Protein AF-A0A957GDE1-F1 (afdb_monomer_lite)

Secondary structure (DSSP, 8-state):
----SSSS-TTEEEEETTEEEESSHHHHHHHHHHHHHHTTTT-SHHHHHHHHTTTT-GGGHHHHHHHHHIIIIIS--HHHHHHHHHHHHHH--SSTTHHHHHHHHHHHHS-SSSS-HHHHHHHHHHHHHHHH-TTTS-HHHHHHHHHHHHHH---SPP-

Radius of gyration: 18.06 Å; chains: 1; bounding box: 42×37×69 Å

pLDDT: mean 90.72, std 13.64, range [38.25, 98.69]

Sequence (159 aa):
MLTDTRRETAMLVERGSGQYGFIHLTFQEYLAAIGIVQKGQLGIGPVVTALAARIDDPDWHEVIQLAIGYLGIVQGYEDAASQVVQQLLKQKPGTAGQVEILMGMSANDVGEHGLTHACREAITQAVLTALRDDGRVAPRQRALAGQTLARLGDPRPEV

Structure (mmCIF, N/CA/C/O backbone):
data_AF-A0A957GDE1-F1
#
_entry.id   AF-A0A957GDE1-F1
#
loop_
_atom_site.group_PDB
_atom_site.id
_atom_site.type_symbol
_atom_site.label_atom_id
_atom_site.label_alt_id
_atom_site.label_comp_id
_atom_site.label_asym_id
_atom_site.label_entity_id
_atom_site.label_seq_id
_atom_site.pdbx_PDB_ins_code
_atom_site.Cartn_x
_atom_site.Cartn_y
_atom_site.Cartn_z
_atom_site.occupancy
_atom_site.B_iso_or_equiv
_atom_site.auth_seq_id
_atom_site.auth_comp_id
_atom_site.auth_asym_id
_atom_site.auth_atom_id
_atom_site.pdbx_PDB_model_num
ATOM 1 N N . MET A 1 1 ? 19.967 -14.727 -41.058 1.00 38.25 1 MET A N 1
ATOM 2 C CA . MET A 1 1 ? 20.230 -13.642 -40.087 1.00 38.25 1 MET A CA 1
ATOM 3 C C . MET A 1 1 ? 19.070 -13.553 -39.093 1.00 38.25 1 MET A C 1
ATOM 5 O O . MET A 1 1 ? 18.303 -12.610 -39.148 1.00 38.25 1 MET A O 1
ATOM 9 N N . LEU A 1 2 ? 18.896 -14.560 -38.231 1.00 44.16 2 LEU A N 1
ATOM 10 C CA . LEU A 1 2 ? 17.869 -14.585 -37.167 1.00 44.16 2 LEU A CA 1
ATOM 11 C C . LEU A 1 2 ? 18.338 -15.501 -36.013 1.00 44.16 2 LEU A C 1
ATOM 13 O O . LEU A 1 2 ? 17.575 -16.292 -35.472 1.00 44.16 2 LEU A O 1
ATOM 17 N N . THR A 1 3 ? 19.631 -15.465 -35.686 1.00 38.75 3 THR A N 1
ATOM 18 C CA . THR A 1 3 ? 20.237 -16.391 -34.708 1.00 38.75 3 THR A CA 1
ATOM 19 C C . THR A 1 3 ? 20.781 -15.707 -33.456 1.00 38.75 3 THR A C 1
ATOM 21 O O . THR A 1 3 ? 21.378 -16.383 -32.628 1.00 38.75 3 THR A O 1
ATOM 24 N N . ASP A 1 4 ? 20.528 -14.409 -33.273 1.00 48.53 4 ASP A N 1
ATOM 25 C CA . ASP A 1 4 ? 21.139 -13.621 -32.195 1.00 48.53 4 ASP A CA 1
ATOM 26 C C . ASP A 1 4 ? 20.107 -12.825 -31.391 1.00 48.53 4 ASP A C 1
ATOM 28 O O . ASP A 1 4 ? 20.079 -11.602 -31.359 1.00 48.53 4 ASP A O 1
ATOM 32 N N . THR A 1 5 ? 19.183 -13.528 -30.740 1.00 45.53 5 THR A N 1
ATOM 33 C CA . THR A 1 5 ? 18.348 -12.892 -29.697 1.00 45.53 5 THR A CA 1
ATOM 34 C C . THR A 1 5 ? 18.109 -13.799 -28.494 1.00 45.53 5 THR A C 1
ATOM 36 O O . THR A 1 5 ? 17.431 -13.424 -27.547 1.00 45.53 5 THR A O 1
ATOM 39 N N . ARG A 1 6 ? 18.737 -14.983 -28.461 1.00 44.69 6 ARG A N 1
ATOM 40 C CA . ARG A 1 6 ? 18.679 -15.887 -27.302 1.00 44.69 6 ARG A CA 1
ATOM 41 C C . ARG A 1 6 ? 19.679 -15.517 -26.195 1.00 44.69 6 ARG A C 1
ATOM 43 O O . ARG A 1 6 ? 19.794 -16.267 -25.232 1.00 44.69 6 ARG A O 1
ATOM 50 N N . ARG A 1 7 ? 20.443 -14.424 -26.346 1.00 43.50 7 ARG A N 1
ATOM 51 C CA . ARG A 1 7 ? 21.649 -14.158 -25.541 1.00 43.50 7 ARG A CA 1
ATOM 52 C C . ARG A 1 7 ? 21.718 -12.842 -24.772 1.00 43.50 7 ARG A C 1
ATOM 54 O O . ARG A 1 7 ? 22.610 -12.739 -23.941 1.00 43.50 7 ARG A O 1
ATOM 61 N N . GLU A 1 8 ? 20.828 -11.875 -24.973 1.00 51.12 8 GLU A N 1
ATOM 62 C CA . GLU A 1 8 ? 21.104 -10.534 -24.421 1.00 51.12 8 GLU A CA 1
ATOM 63 C C . GLU A 1 8 ? 20.438 -10.224 -23.080 1.00 51.12 8 GLU A C 1
ATOM 65 O O . GLU A 1 8 ? 20.963 -9.417 -22.320 1.00 51.12 8 GLU A O 1
ATOM 70 N N . THR A 1 9 ? 19.384 -10.935 -22.684 1.00 53.94 9 THR A N 1
ATOM 71 C CA . THR A 1 9 ? 18.918 -10.910 -21.294 1.00 53.94 9 THR A CA 1
ATOM 72 C C . THR A 1 9 ? 18.475 -12.319 -20.924 1.00 53.94 9 THR A C 1
ATOM 74 O O . THR A 1 9 ? 17.509 -12.843 -21.469 1.00 53.94 9 THR A O 1
ATOM 77 N N . ALA A 1 10 ? 19.162 -12.988 -19.999 1.00 60.78 10 ALA A N 1
ATOM 78 C CA . ALA A 1 10 ? 18.742 -14.293 -19.471 1.00 60.78 10 ALA A CA 1
ATOM 79 C C . ALA A 1 10 ? 17.448 -14.192 -18.625 1.00 60.78 10 ALA A C 1
ATOM 81 O O . ALA A 1 10 ? 17.298 -14.883 -17.629 1.00 60.78 10 ALA A O 1
ATOM 82 N N . MET A 1 11 ? 16.539 -13.277 -18.970 1.00 62.41 11 MET A N 1
ATOM 83 C CA . MET A 1 11 ? 15.389 -12.879 -18.170 1.00 62.41 11 MET A CA 1
ATOM 84 C C . MET A 1 11 ? 14.135 -13.669 -18.524 1.00 62.41 11 MET A C 1
ATOM 86 O O . MET A 1 11 ? 13.341 -13.915 -17.623 1.00 62.41 11 MET A O 1
ATOM 90 N N . LEU A 1 12 ? 13.967 -14.093 -1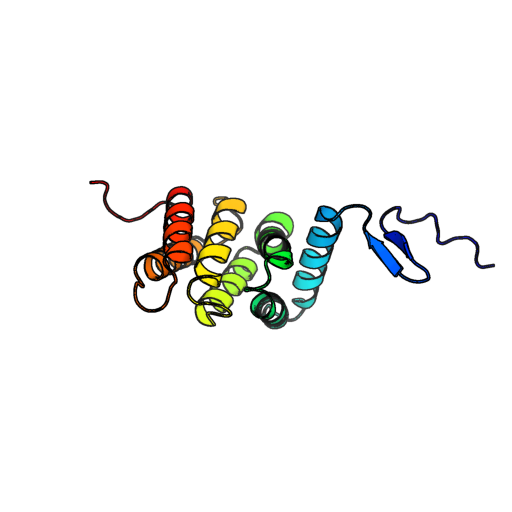9.783 1.00 67.12 12 LEU A N 1
ATOM 91 C CA . LEU A 1 12 ? 12.784 -14.813 -20.262 1.00 67.12 12 LEU A CA 1
ATOM 92 C C . LEU A 1 12 ? 13.132 -16.248 -20.684 1.00 67.12 12 LEU A C 1
ATOM 94 O O . LEU A 1 12 ? 14.070 -16.478 -21.445 1.00 67.12 12 LEU A O 1
ATOM 98 N N . VAL A 1 13 ? 12.345 -17.210 -20.207 1.00 72.56 13 VAL A N 1
ATOM 99 C CA . VAL A 1 13 ? 12.453 -18.642 -20.509 1.00 72.56 13 VAL A CA 1
ATOM 100 C C . VAL A 1 13 ? 11.177 -19.117 -21.186 1.00 72.56 13 VAL A C 1
ATOM 102 O O . VAL A 1 13 ? 10.069 -18.806 -20.751 1.00 72.56 13 VAL A O 1
ATOM 105 N N . GLU A 1 14 ? 11.345 -19.894 -22.251 1.00 79.00 14 GLU A N 1
ATOM 106 C CA . GLU A 1 14 ? 10.246 -20.543 -22.961 1.00 79.00 14 GLU A CA 1
ATOM 107 C C . GLU A 1 14 ? 9.615 -21.638 -22.080 1.00 79.00 14 GLU A C 1
ATOM 109 O O . GLU A 1 14 ? 10.304 -22.530 -21.586 1.00 79.00 14 GLU A O 1
ATOM 114 N N . ARG A 1 15 ? 8.301 -21.552 -21.853 1.00 73.88 15 ARG A N 1
ATOM 115 C CA . ARG A 1 15 ? 7.499 -22.455 -20.997 1.00 73.88 15 ARG A CA 1
ATOM 116 C C . ARG A 1 15 ? 6.498 -23.301 -21.801 1.00 73.88 15 ARG A C 1
ATOM 118 O O . ARG A 1 15 ? 5.749 -24.084 -21.229 1.00 73.88 15 ARG A O 1
ATOM 125 N N . GLY A 1 16 ? 6.498 -23.143 -23.120 1.00 74.19 16 GLY A N 1
ATOM 126 C CA . GLY A 1 16 ? 5.610 -23.779 -24.090 1.00 74.19 16 GLY A CA 1
ATOM 127 C C . GLY A 1 16 ? 5.765 -23.079 -25.439 1.00 74.19 16 GLY A C 1
ATOM 128 O O . GLY A 1 16 ?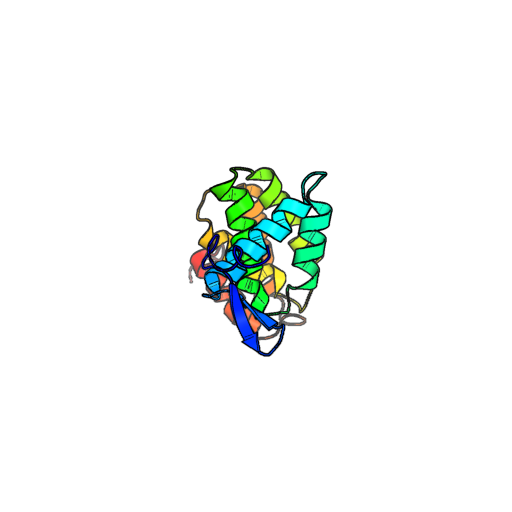 6.369 -22.010 -25.497 1.00 74.19 16 GLY A O 1
ATOM 129 N N . SER A 1 17 ? 5.235 -23.655 -26.521 1.00 77.31 17 SER A N 1
ATOM 130 C CA . SER A 1 17 ? 5.390 -23.064 -27.859 1.00 77.31 17 SER A CA 1
ATOM 131 C C . SER A 1 17 ? 4.833 -21.633 -27.889 1.00 77.31 17 SER A C 1
ATOM 133 O O . SER A 1 17 ? 3.629 -21.425 -27.747 1.00 77.31 17 SER A O 1
ATOM 135 N N . GLY A 1 18 ? 5.728 -20.646 -28.004 1.00 74.44 18 GLY A N 1
ATOM 136 C CA . GLY A 1 18 ? 5.393 -19.217 -28.013 1.00 74.44 18 GLY A CA 1
ATOM 137 C C . GLY A 1 18 ? 5.053 -18.596 -26.650 1.00 74.44 18 GLY A C 1
ATOM 138 O O . GLY A 1 18 ? 4.656 -17.433 -26.608 1.00 74.44 18 GLY A O 1
ATOM 139 N N . GLN A 1 19 ? 5.206 -19.326 -25.541 1.00 72.94 19 GLN A N 1
ATOM 140 C CA . GLN A 1 19 ? 4.974 -18.811 -24.189 1.00 72.94 19 GLN A CA 1
ATOM 141 C C . GLN A 1 19 ? 6.302 -18.549 -23.489 1.00 72.94 19 GLN A C 1
ATOM 143 O O . GLN A 1 19 ? 7.104 -19.465 -23.309 1.00 72.94 19 GLN A O 1
ATOM 148 N N . TYR A 1 20 ? 6.509 -17.312 -23.046 1.00 76.38 20 TYR A N 1
ATOM 149 C CA . TYR A 1 20 ? 7.713 -16.891 -22.337 1.00 76.38 20 TYR A CA 1
ATOM 150 C C . TYR A 1 20 ? 7.338 -16.387 -20.947 1.00 76.38 20 TYR A C 1
ATOM 152 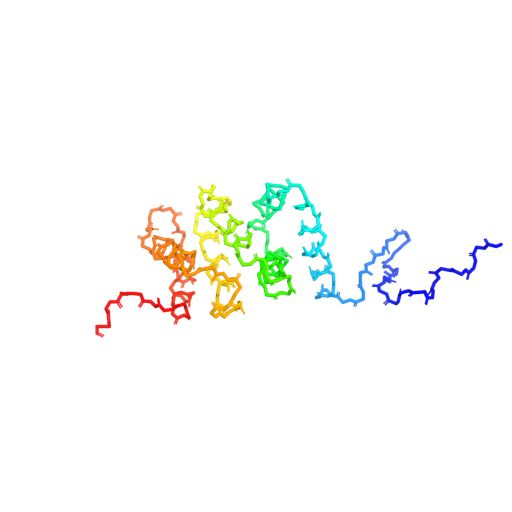O O . TYR A 1 20 ? 6.394 -15.615 -20.799 1.00 76.38 20 TYR A O 1
ATOM 160 N N . GLY A 1 21 ? 8.075 -16.825 -19.933 1.00 76.44 21 GLY A N 1
ATOM 161 C CA . GLY A 1 21 ? 7.937 -16.349 -18.558 1.00 76.44 21 GLY A CA 1
ATOM 162 C C . GLY A 1 21 ? 9.280 -15.901 -18.009 1.00 76.44 21 GLY A C 1
ATOM 163 O O . GLY A 1 21 ? 10.324 -16.308 -18.519 1.00 76.44 21 GLY A O 1
ATOM 164 N N . PHE A 1 22 ? 9.275 -15.078 -16.964 1.00 82.00 22 PHE A N 1
ATOM 165 C CA . PHE A 1 22 ? 10.526 -14.691 -16.326 1.00 82.00 22 PHE A CA 1
ATOM 166 C C . PHE A 1 22 ? 11.192 -15.874 -15.613 1.00 82.00 22 PHE A C 1
ATOM 168 O O . PHE A 1 22 ? 10.530 -16.819 -15.172 1.00 82.00 22 PHE A O 1
ATOM 175 N N . ILE A 1 23 ? 12.520 -15.818 -15.483 1.00 82.12 23 ILE A N 1
ATOM 176 C CA . ILE A 1 23 ? 13.295 -16.834 -14.752 1.00 82.12 23 ILE A CA 1
ATOM 177 C C . ILE A 1 23 ? 12.923 -16.920 -13.267 1.00 82.12 23 ILE A C 1
ATOM 179 O O . ILE A 1 23 ? 13.054 -17.988 -12.674 1.00 82.12 23 ILE A O 1
ATOM 183 N N . HIS A 1 24 ? 12.458 -15.816 -12.677 1.00 84.69 24 HIS A N 1
ATOM 184 C CA . HIS A 1 24 ? 12.091 -15.725 -11.269 1.00 84.69 24 HIS A CA 1
ATOM 185 C C . HIS A 1 24 ? 10.903 -14.776 -11.075 1.00 84.69 24 HIS A C 1
ATOM 187 O O . HIS A 1 24 ? 10.864 -13.707 -11.690 1.00 84.69 24 HIS A O 1
ATOM 193 N N . LEU A 1 25 ? 9.962 -15.152 -10.201 1.00 87.00 25 LEU A N 1
ATOM 194 C CA . LEU A 1 25 ? 8.733 -14.391 -9.950 1.00 87.00 25 LEU A CA 1
ATOM 195 C C . LEU A 1 25 ? 9.027 -12.993 -9.393 1.00 87.00 25 LEU A C 1
ATOM 197 O O . LEU A 1 25 ? 8.548 -12.015 -9.948 1.00 87.00 25 LEU A O 1
ATOM 201 N N . THR A 1 26 ? 9.915 -12.876 -8.403 1.00 88.50 26 THR A N 1
ATOM 202 C CA . THR A 1 26 ? 10.251 -11.564 -7.811 1.00 88.50 26 THR A CA 1
ATOM 203 C C . THR A 1 26 ? 10.830 -10.576 -8.818 1.00 88.50 26 THR A C 1
ATOM 205 O O . THR A 1 26 ? 10.620 -9.370 -8.720 1.00 88.50 26 THR A O 1
ATOM 208 N N . PHE A 1 27 ? 11.530 -11.077 -9.838 1.00 88.94 27 PHE A N 1
ATOM 209 C CA . PHE A 1 27 ? 12.050 -10.228 -10.899 1.00 88.94 27 PHE A CA 1
ATOM 210 C C . PHE A 1 27 ? 10.931 -9.740 -11.829 1.00 88.94 27 PHE A C 1
ATOM 212 O O . PHE A 1 27 ? 10.918 -8.575 -12.226 1.00 88.94 27 PHE A O 1
ATOM 219 N N . GLN A 1 28 ? 9.959 -10.606 -12.125 1.00 92.12 28 GLN A N 1
ATOM 220 C CA . GLN A 1 28 ? 8.740 -10.222 -12.835 1.00 92.12 28 GLN A CA 1
ATOM 221 C C . GLN A 1 28 ? 7.939 -9.178 -12.053 1.00 92.12 28 GLN A C 1
ATOM 223 O O . GLN A 1 28 ? 7.515 -8.190 -12.643 1.00 92.12 28 GLN A O 1
ATOM 228 N N . GLU A 1 29 ? 7.746 -9.376 -10.748 1.00 94.94 29 GLU A N 1
ATOM 229 C CA . GLU A 1 29 ? 6.986 -8.466 -9.884 1.00 94.94 29 GLU A CA 1
ATOM 230 C C . GLU A 1 29 ? 7.636 -7.083 -9.825 1.00 94.94 29 GLU A C 1
ATOM 232 O O . GLU A 1 29 ? 6.968 -6.067 -10.025 1.00 94.94 29 GLU A O 1
ATOM 237 N N . TYR A 1 30 ? 8.959 -7.041 -9.660 1.00 94.50 30 TYR A N 1
ATOM 238 C CA . TYR A 1 30 ? 9.716 -5.795 -9.664 1.00 94.50 30 TYR A CA 1
ATOM 239 C C . TYR A 1 30 ? 9.631 -5.056 -11.006 1.00 94.50 30 TYR A C 1
ATOM 241 O O . TYR A 1 30 ? 9.368 -3.853 -11.043 1.00 94.50 30 TYR A O 1
ATOM 249 N N . LEU A 1 31 ? 9.785 -5.760 -12.133 1.00 94.19 31 LEU A N 1
ATOM 250 C CA . LEU A 1 31 ? 9.634 -5.140 -13.454 1.00 94.19 31 LEU A CA 1
ATOM 251 C C . LEU A 1 31 ? 8.192 -4.704 -13.738 1.00 94.19 31 LEU A C 1
ATOM 253 O O . LEU A 1 31 ? 7.985 -3.668 -14.370 1.00 94.19 31 LEU A O 1
ATOM 257 N N . ALA A 1 32 ? 7.196 -5.451 -13.258 1.00 96.19 32 ALA A N 1
ATOM 258 C CA . ALA A 1 32 ? 5.795 -5.059 -13.354 1.00 96.19 32 ALA A CA 1
ATOM 259 C C . ALA A 1 32 ? 5.527 -3.772 -12.558 1.00 96.19 32 ALA A C 1
ATOM 261 O O . ALA A 1 32 ? 4.859 -2.872 -13.070 1.00 96.19 32 ALA A O 1
ATOM 262 N N . ALA A 1 33 ? 6.103 -3.644 -11.360 1.00 97.50 33 ALA A N 1
ATOM 263 C CA . ALA A 1 33 ? 6.015 -2.442 -10.538 1.00 97.50 33 ALA A CA 1
ATOM 264 C C . ALA A 1 33 ? 6.630 -1.229 -11.252 1.00 97.50 33 ALA A C 1
ATOM 266 O O . ALA A 1 33 ? 5.975 -0.192 -11.384 1.00 97.50 33 ALA A O 1
ATOM 267 N N . ILE A 1 34 ? 7.837 -1.380 -11.811 1.00 96.56 34 ILE A N 1
ATOM 268 C CA . ILE A 1 34 ? 8.479 -0.341 -12.632 1.00 96.56 34 ILE A CA 1
ATOM 269 C C . ILE A 1 34 ? 7.597 0.023 -13.829 1.00 96.56 34 ILE A C 1
ATOM 271 O O . ILE A 1 34 ? 7.371 1.204 -14.091 1.00 96.56 34 ILE A O 1
ATOM 275 N N . GLY A 1 35 ? 7.064 -0.970 -14.543 1.00 96.19 35 GLY A N 1
ATOM 276 C CA . GLY A 1 35 ? 6.189 -0.754 -15.693 1.00 96.19 35 GLY A CA 1
ATOM 277 C C . GLY A 1 35 ? 4.904 -0.003 -15.335 1.00 96.19 35 GLY A C 1
ATOM 278 O O . GLY A 1 35 ? 4.426 0.811 -16.127 1.00 96.19 35 GLY A O 1
ATOM 279 N N . ILE A 1 36 ? 4.355 -0.223 -14.136 1.00 97.00 36 ILE A N 1
ATOM 280 C CA . ILE A 1 36 ? 3.234 0.564 -13.615 1.00 97.00 36 ILE A CA 1
ATOM 281 C C . ILE A 1 36 ? 3.674 2.001 -13.335 1.00 97.00 36 ILE A C 1
ATOM 283 O O . ILE A 1 36 ? 3.031 2.923 -13.835 1.00 97.00 36 ILE A O 1
ATOM 287 N N . VAL A 1 37 ? 4.767 2.209 -12.597 1.00 96.50 37 VAL A N 1
ATOM 288 C CA . VAL A 1 37 ? 5.264 3.552 -12.249 1.00 96.50 37 VAL A CA 1
ATOM 289 C C . VAL A 1 37 ? 5.589 4.370 -13.504 1.00 96.50 37 VAL A C 1
ATOM 291 O O . VAL A 1 37 ? 5.237 5.546 -13.584 1.00 96.50 37 VAL A O 1
ATOM 294 N N . GLN A 1 38 ? 6.152 3.744 -14.539 1.00 93.81 38 GLN A N 1
ATOM 295 C CA . GLN A 1 38 ? 6.449 4.391 -15.821 1.00 93.81 38 GLN A CA 1
ATOM 296 C C . GLN A 1 38 ? 5.206 4.890 -16.573 1.00 93.81 38 GLN A C 1
ATOM 298 O O . GLN A 1 38 ? 5.320 5.811 -17.379 1.00 93.81 38 GLN A O 1
ATOM 303 N N . LYS A 1 39 ? 4.001 4.369 -16.297 1.00 90.25 39 LYS A N 1
ATOM 304 C CA . LYS A 1 39 ? 2.755 4.944 -16.845 1.00 90.25 39 LYS A CA 1
ATOM 305 C C . LYS A 1 39 ? 2.460 6.337 -16.277 1.00 90.25 39 LYS A C 1
ATOM 307 O O . LYS A 1 39 ? 1.655 7.065 -16.853 1.00 90.25 39 LYS A O 1
ATOM 312 N N . GLY A 1 40 ? 3.093 6.708 -15.163 1.00 85.31 40 GLY A N 1
ATOM 313 C CA . GLY A 1 40 ? 2.896 7.967 -14.450 1.00 85.31 40 GLY A CA 1
ATOM 314 C C . GLY A 1 40 ? 3.659 9.175 -14.998 1.00 85.31 40 GLY A C 1
ATOM 315 O O . GLY A 1 40 ? 3.680 10.208 -14.336 1.00 85.31 40 GLY A O 1
ATOM 316 N N . GLN A 1 41 ? 4.280 9.084 -16.182 1.00 80.06 41 GLN A N 1
ATOM 317 C CA . GLN A 1 41 ? 5.118 10.156 -16.754 1.00 80.06 41 GLN A CA 1
ATOM 318 C C . GLN A 1 41 ? 4.430 11.530 -16.835 1.00 80.06 41 GLN A C 1
ATOM 320 O O . GLN A 1 41 ? 5.091 12.551 -16.680 1.00 80.06 41 GLN A O 1
ATOM 325 N N . LEU A 1 42 ? 3.114 11.564 -17.071 1.00 81.25 42 LEU A N 1
ATOM 326 C CA . LEU A 1 42 ? 2.323 12.800 -17.178 1.00 81.25 42 LEU A CA 1
ATOM 327 C C . LEU A 1 42 ? 1.453 13.075 -15.935 1.00 81.25 42 LEU A C 1
ATOM 329 O O . LEU A 1 42 ? 0.594 13.953 -15.964 1.00 81.25 42 LEU A O 1
ATOM 333 N N . GLY A 1 43 ? 1.644 12.314 -14.854 1.00 88.75 43 GLY A N 1
ATOM 334 C CA . GLY A 1 43 ? 0.887 12.422 -13.606 1.00 88.75 43 GLY A CA 1
ATOM 335 C C . GLY A 1 43 ? 0.544 11.058 -13.006 1.00 88.75 43 GLY A C 1
ATOM 336 O O . GLY A 1 43 ? 0.546 10.042 -13.692 1.00 88.75 43 GLY A O 1
ATOM 337 N N . ILE A 1 44 ? 0.198 11.024 -11.718 1.00 92.75 44 ILE A N 1
ATOM 338 C CA . ILE A 1 44 ? -0.010 9.771 -10.967 1.00 92.75 44 ILE A CA 1
ATOM 339 C C . ILE A 1 44 ? -1.310 9.013 -11.302 1.00 92.75 44 ILE A C 1
ATOM 341 O O . ILE A 1 44 ? -1.471 7.859 -10.911 1.00 92.75 44 ILE A O 1
ATOM 345 N N . GLY A 1 45 ? -2.255 9.625 -12.022 1.00 96.94 45 GLY A N 1
ATOM 346 C CA . GLY A 1 45 ? -3.581 9.045 -12.295 1.00 96.94 45 GLY A CA 1
ATOM 347 C C . GLY A 1 45 ? -3.556 7.647 -12.941 1.00 96.94 45 GLY A C 1
ATOM 348 O O . GLY A 1 45 ? -4.239 6.745 -12.445 1.00 96.94 45 GLY A O 1
ATOM 349 N N . PRO A 1 46 ? -2.756 7.412 -14.001 1.00 97.31 46 PRO A N 1
ATOM 350 C CA . PRO A 1 46 ? -2.589 6.086 -14.596 1.00 97.31 46 PRO A CA 1
ATOM 351 C C . PRO A 1 46 ? -1.991 5.047 -13.641 1.00 97.31 46 PRO A C 1
ATOM 353 O O . PRO A 1 46 ? -2.381 3.881 -13.704 1.00 97.31 46 PRO A O 1
ATOM 356 N N . VAL A 1 47 ? -1.088 5.459 -12.742 1.00 97.88 47 VAL A N 1
ATOM 357 C CA . VAL A 1 47 ? -0.508 4.587 -11.705 1.00 97.88 47 VAL A CA 1
ATOM 358 C C . VAL A 1 47 ? -1.604 4.152 -10.739 1.00 97.88 47 VAL A C 1
ATOM 360 O O . VAL A 1 47 ? -1.840 2.959 -10.576 1.00 97.88 47 VAL A O 1
ATOM 363 N N . VAL A 1 48 ? -2.347 5.114 -10.180 1.00 98.31 48 VAL A N 1
ATOM 364 C CA . VAL A 1 48 ? -3.467 4.848 -9.264 1.00 98.31 48 VAL A CA 1
ATOM 365 C C . VAL A 1 48 ? -4.496 3.924 -9.910 1.00 98.31 48 VAL A C 1
ATOM 367 O O . VAL A 1 48 ? -4.902 2.945 -9.297 1.00 98.31 48 VAL A O 1
ATOM 370 N N . THR A 1 49 ? -4.873 4.188 -11.162 1.00 98.19 49 THR A N 1
ATOM 371 C CA . THR A 1 49 ? -5.849 3.367 -11.897 1.00 98.19 49 THR A CA 1
ATOM 372 C C . THR A 1 49 ? -5.360 1.929 -12.068 1.00 98.19 49 THR A C 1
ATOM 374 O O . THR A 1 49 ? -6.122 0.983 -11.869 1.00 98.19 49 THR A O 1
ATOM 377 N N . ALA A 1 50 ? -4.083 1.746 -12.422 1.00 97.94 50 ALA A N 1
ATOM 378 C CA . ALA A 1 50 ? -3.504 0.422 -12.606 1.00 97.94 50 ALA A CA 1
ATOM 379 C C . ALA A 1 50 ? -3.472 -0.381 -11.298 1.00 97.94 50 ALA A C 1
ATOM 381 O O . ALA A 1 50 ? -3.825 -1.562 -11.322 1.00 97.94 50 ALA A O 1
ATOM 382 N N . LEU A 1 51 ? -3.088 0.258 -10.186 1.00 98.31 51 LEU A N 1
ATOM 383 C CA . LEU A 1 51 ? -3.017 -0.367 -8.862 1.00 98.31 51 LEU A CA 1
ATOM 384 C C . LEU A 1 51 ? -4.413 -0.652 -8.290 1.00 98.31 51 LEU A C 1
ATOM 386 O O . LEU A 1 51 ? -4.665 -1.765 -7.841 1.00 98.31 51 LEU A O 1
ATOM 390 N N . ALA A 1 52 ? -5.344 0.306 -8.373 1.00 98.38 52 ALA A N 1
ATOM 391 C CA . ALA A 1 52 ? -6.708 0.172 -7.853 1.00 98.38 52 ALA A CA 1
ATOM 392 C C . ALA A 1 52 ? -7.444 -1.041 -8.441 1.00 98.38 52 ALA A C 1
ATOM 394 O O . ALA A 1 52 ? -8.155 -1.742 -7.726 1.00 98.38 52 ALA A O 1
ATOM 395 N N . ALA A 1 53 ? -7.226 -1.334 -9.726 1.00 98.12 53 ALA A N 1
ATOM 396 C CA . ALA A 1 53 ? -7.830 -2.477 -10.409 1.00 98.12 53 ALA A CA 1
ATOM 397 C C . ALA A 1 53 ? -7.345 -3.855 -9.906 1.00 98.12 53 ALA A C 1
ATOM 399 O O . ALA A 1 53 ? -7.873 -4.870 -10.350 1.00 98.12 53 ALA A O 1
ATOM 400 N N . ARG A 1 54 ? -6.327 -3.905 -9.036 1.00 98.19 54 ARG A N 1
ATOM 401 C CA . ARG A 1 54 ? -5.617 -5.130 -8.619 1.00 98.19 54 ARG A CA 1
ATOM 402 C C . ARG A 1 54 ? -5.572 -5.336 -7.105 1.00 98.19 54 ARG A C 1
ATOM 404 O O . ARG A 1 54 ? -4.894 -6.232 -6.628 1.00 98.19 54 ARG A O 1
ATOM 411 N N . ILE A 1 55 ? -6.285 -4.514 -6.339 1.00 98.25 55 ILE A N 1
ATOM 412 C CA . ILE A 1 55 ? -6.224 -4.524 -4.868 1.00 98.25 55 ILE A CA 1
ATOM 413 C C . ILE A 1 55 ? -6.689 -5.855 -4.268 1.00 98.25 55 ILE A C 1
ATOM 415 O O . ILE A 1 55 ? -6.114 -6.322 -3.287 1.00 98.25 55 ILE A O 1
ATOM 419 N N . ASP A 1 56 ? -7.693 -6.481 -4.876 1.00 97.62 56 ASP A N 1
ATOM 420 C CA . ASP A 1 56 ? -8.222 -7.773 -4.429 1.00 97.62 56 ASP A CA 1
ATOM 421 C C . ASP A 1 56 ? -7.471 -8.975 -5.015 1.00 97.62 56 ASP A C 1
ATOM 423 O O . ASP A 1 56 ? -7.795 -10.107 -4.666 1.00 97.62 56 ASP A O 1
ATOM 427 N N . ASP A 1 57 ? -6.482 -8.751 -5.884 1.00 97.81 57 ASP A N 1
ATOM 428 C CA . ASP A 1 57 ? -5.704 -9.812 -6.517 1.00 97.81 57 ASP A CA 1
ATOM 429 C C . ASP A 1 57 ? -4.405 -10.061 -5.722 1.00 97.81 57 ASP A C 1
ATOM 431 O O . ASP A 1 57 ? -3.498 -9.220 -5.762 1.00 97.81 57 ASP A O 1
ATOM 435 N N . PRO A 1 58 ? -4.292 -11.186 -4.984 1.00 95.31 58 PRO A N 1
ATOM 436 C CA . PRO A 1 58 ? -3.130 -11.464 -4.142 1.00 95.31 58 PRO A CA 1
ATOM 437 C C . PRO A 1 58 ? -1.812 -11.532 -4.916 1.00 95.31 58 PRO A C 1
ATOM 439 O O . PRO A 1 58 ? -0.780 -11.139 -4.375 1.00 95.31 58 PRO A O 1
ATOM 442 N N . ASP A 1 59 ? -1.845 -11.948 -6.187 1.00 94.62 59 ASP A N 1
ATOM 443 C CA . ASP A 1 59 ? -0.650 -12.060 -7.034 1.00 94.62 59 ASP A CA 1
ATOM 444 C C . ASP A 1 59 ? -0.047 -10.681 -7.370 1.00 94.62 59 ASP A C 1
ATOM 446 O O . ASP A 1 59 ? 1.079 -10.579 -7.857 1.00 94.62 59 ASP A O 1
ATOM 450 N N . TRP A 1 60 ? -0.781 -9.595 -7.104 1.00 97.75 60 TRP A N 1
ATOM 451 C CA . TRP A 1 60 ? -0.335 -8.221 -7.334 1.00 97.75 60 TRP A CA 1
ATOM 452 C C . TRP A 1 60 ? 0.012 -7.458 -6.062 1.00 97.75 60 TRP A C 1
ATOM 454 O O . TRP A 1 60 ? 0.500 -6.332 -6.167 1.00 97.75 60 TRP A O 1
ATOM 464 N N . HIS A 1 61 ? -0.207 -8.019 -4.870 1.00 97.50 61 HIS A N 1
ATOM 465 C CA . HIS A 1 61 ? 0.070 -7.307 -3.616 1.00 97.50 61 HIS A CA 1
ATOM 466 C C . HIS A 1 61 ? 1.541 -6.911 -3.511 1.00 97.50 61 HIS A C 1
ATOM 468 O O . HIS A 1 61 ? 1.837 -5.758 -3.199 1.00 97.50 61 HIS A O 1
ATOM 474 N N . GLU A 1 62 ? 2.454 -7.809 -3.882 1.00 97.44 62 GLU A N 1
ATOM 475 C CA . GLU A 1 62 ? 3.886 -7.504 -3.916 1.00 97.44 62 GLU A CA 1
ATOM 476 C C . GLU A 1 62 ? 4.214 -6.443 -4.974 1.00 97.44 62 GLU A C 1
ATOM 478 O O . GLU A 1 62 ? 4.929 -5.486 -4.699 1.00 97.44 62 GLU A O 1
ATOM 483 N N . VAL A 1 63 ? 3.608 -6.521 -6.162 1.00 98.38 63 VAL A N 1
ATOM 484 C CA . VAL A 1 63 ? 3.785 -5.508 -7.218 1.00 98.38 63 VAL A CA 1
ATOM 485 C C . VAL A 1 63 ? 3.324 -4.121 -6.757 1.00 98.38 63 VAL A C 1
ATOM 487 O O . VAL A 1 63 ? 3.965 -3.119 -7.072 1.00 98.38 63 VAL A O 1
ATOM 490 N N . ILE A 1 64 ? 2.219 -4.044 -6.012 1.00 98.50 64 ILE A N 1
ATOM 491 C CA . ILE A 1 64 ? 1.684 -2.787 -5.477 1.00 98.50 64 ILE A CA 1
ATOM 492 C C . ILE A 1 64 ? 2.647 -2.192 -4.445 1.00 98.50 64 ILE A C 1
ATOM 494 O O . ILE A 1 64 ? 2.980 -1.008 -4.539 1.00 98.50 64 ILE A O 1
ATOM 498 N N . GLN A 1 65 ? 3.133 -3.008 -3.507 1.00 98.25 65 GLN A N 1
ATOM 499 C CA . GLN A 1 65 ? 4.104 -2.584 -2.494 1.00 98.25 65 GLN A CA 1
ATOM 500 C C . GLN A 1 65 ? 5.423 -2.141 -3.138 1.00 98.25 65 GLN A C 1
ATOM 502 O O . GLN A 1 65 ? 5.913 -1.046 -2.854 1.00 98.25 65 GLN A O 1
ATOM 507 N N . LEU A 1 66 ? 5.943 -2.922 -4.090 1.00 98.25 66 LEU A N 1
ATOM 508 C CA . LEU A 1 66 ? 7.139 -2.584 -4.860 1.00 98.25 66 LEU A CA 1
ATOM 509 C C . LEU A 1 66 ? 6.956 -1.306 -5.681 1.00 98.25 66 LEU A C 1
ATOM 511 O O . LEU A 1 66 ? 7.904 -0.538 -5.798 1.00 98.25 66 LEU A O 1
ATOM 515 N N . ALA A 1 67 ? 5.769 -1.029 -6.228 1.00 98.25 67 ALA A N 1
ATOM 516 C CA . ALA A 1 67 ? 5.519 0.206 -6.973 1.00 98.25 67 ALA A CA 1
ATOM 517 C C . ALA A 1 67 ? 5.579 1.438 -6.059 1.00 98.25 67 ALA A C 1
ATOM 519 O O . ALA A 1 67 ? 6.192 2.445 -6.423 1.00 98.25 67 ALA A O 1
ATOM 520 N N . ILE A 1 68 ? 4.989 1.346 -4.862 1.00 98.19 68 ILE A N 1
ATOM 521 C CA . ILE A 1 68 ? 5.040 2.408 -3.848 1.00 98.19 68 ILE A CA 1
ATOM 522 C C . ILE A 1 68 ? 6.483 2.617 -3.377 1.00 98.19 68 ILE A C 1
ATOM 524 O O . ILE A 1 68 ? 6.978 3.744 -3.404 1.00 98.19 68 ILE A O 1
ATOM 528 N N . GLY A 1 69 ? 7.186 1.537 -3.022 1.00 97.62 69 GLY A N 1
ATOM 529 C CA . GLY A 1 69 ? 8.582 1.594 -2.592 1.00 97.62 69 GLY A CA 1
ATOM 530 C C . GLY A 1 69 ? 9.523 2.096 -3.685 1.00 97.62 69 GLY A C 1
ATOM 531 O O . GLY A 1 69 ? 10.390 2.925 -3.423 1.00 97.62 69 GLY A O 1
ATOM 532 N N . TYR A 1 70 ? 9.334 1.676 -4.934 1.00 97.44 70 TYR A N 1
ATOM 533 C CA . TYR A 1 70 ? 10.141 2.156 -6.051 1.00 97.44 70 TYR A CA 1
ATOM 534 C C . TYR A 1 70 ? 9.966 3.664 -6.268 1.00 97.44 70 TYR A C 1
ATOM 536 O O . TYR A 1 70 ? 10.955 4.376 -6.431 1.00 97.44 70 TYR A O 1
ATOM 544 N N . LEU A 1 71 ? 8.732 4.171 -6.215 1.00 96.25 71 LEU A N 1
ATOM 545 C CA . LEU A 1 71 ? 8.461 5.598 -6.384 1.00 96.25 71 LEU A CA 1
ATOM 546 C C . LEU A 1 71 ? 9.014 6.432 -5.213 1.00 96.25 71 LEU A C 1
ATOM 548 O O . LEU A 1 71 ? 9.698 7.428 -5.437 1.00 96.25 71 LEU A O 1
ATOM 552 N N . GLY A 1 72 ? 8.754 6.008 -3.975 1.00 96.94 72 GLY A N 1
ATOM 553 C CA . GLY A 1 72 ? 9.116 6.757 -2.771 1.00 96.94 72 GLY A CA 1
ATOM 554 C C . GLY A 1 72 ? 10.588 6.645 -2.370 1.00 96.94 72 GLY A C 1
ATOM 555 O O . GLY A 1 72 ? 11.201 7.643 -2.008 1.00 96.94 72 GLY A O 1
ATOM 556 N N . ILE A 1 73 ? 11.170 5.446 -2.454 1.00 96.81 73 ILE A N 1
ATOM 557 C CA . ILE A 1 73 ? 12.538 5.160 -1.994 1.00 96.81 73 ILE A CA 1
ATOM 558 C C . ILE A 1 73 ? 13.533 5.211 -3.150 1.00 96.81 73 ILE A C 1
ATOM 560 O O . ILE A 1 73 ? 14.529 5.923 -3.075 1.00 96.81 73 ILE A O 1
ATOM 564 N N . VAL A 1 74 ? 13.281 4.459 -4.226 1.00 95.75 74 VAL A N 1
ATOM 565 C CA . VAL A 1 74 ? 14.274 4.297 -5.305 1.00 95.75 74 VAL A CA 1
ATOM 566 C C . VAL A 1 74 ? 14.353 5.545 -6.183 1.00 95.75 74 VAL A C 1
ATOM 568 O O . VAL A 1 74 ? 15.449 5.965 -6.546 1.00 95.75 74 VAL A O 1
ATOM 571 N N . GLN A 1 75 ? 13.211 6.153 -6.513 1.00 94.81 75 GLN A N 1
ATOM 572 C CA . GLN A 1 75 ? 13.165 7.411 -7.267 1.00 94.81 75 GLN A CA 1
ATOM 573 C C . GLN A 1 75 ? 13.221 8.658 -6.374 1.00 94.81 75 GLN A C 1
ATOM 575 O O . GLN A 1 75 ? 13.463 9.752 -6.881 1.00 94.81 75 GLN A O 1
ATOM 580 N N . GLY A 1 76 ? 13.007 8.514 -5.061 1.00 95.25 76 GLY A N 1
ATOM 581 C CA . GLY A 1 76 ? 12.972 9.635 -4.118 1.00 95.25 76 GLY A CA 1
ATOM 582 C C . GLY A 1 76 ? 11.762 10.561 -4.292 1.00 95.25 76 GLY A C 1
ATOM 583 O O . GLY A 1 76 ? 11.780 11.694 -3.816 1.00 95.25 76 GLY A O 1
ATOM 584 N N . TYR A 1 77 ? 10.709 10.121 -4.988 1.00 95.81 77 TYR A N 1
ATOM 585 C CA . TYR A 1 77 ? 9.495 10.904 -5.227 1.00 95.81 77 TYR A CA 1
ATOM 586 C C . TYR A 1 77 ? 8.460 10.655 -4.129 1.00 95.81 77 TYR A C 1
ATOM 588 O O . TYR A 1 77 ? 7.351 10.180 -4.381 1.00 95.81 77 TYR A O 1
ATOM 596 N N . GLU A 1 78 ? 8.835 11.001 -2.900 1.00 96.56 78 GLU A N 1
ATOM 597 C CA . GLU A 1 78 ? 8.035 10.792 -1.692 1.00 96.56 78 GLU A CA 1
ATOM 598 C C . GLU A 1 78 ? 6.626 11.401 -1.798 1.00 96.56 78 GLU A C 1
ATOM 600 O O . GLU A 1 78 ? 5.635 10.722 -1.531 1.00 96.56 78 GLU A O 1
ATOM 605 N N . ASP A 1 79 ? 6.508 12.643 -2.279 1.00 97.25 79 ASP A N 1
ATOM 606 C CA . ASP A 1 79 ? 5.208 13.295 -2.477 1.00 97.25 79 ASP A CA 1
ATOM 607 C C . ASP A 1 79 ? 4.331 12.557 -3.494 1.00 97.25 79 ASP A C 1
ATOM 609 O O . ASP A 1 79 ? 3.121 12.429 -3.302 1.00 97.25 79 ASP A O 1
ATOM 613 N N . ALA A 1 80 ? 4.922 12.048 -4.577 1.00 96.31 80 ALA A N 1
ATOM 614 C CA . ALA A 1 80 ? 4.179 11.320 -5.599 1.00 96.31 80 ALA A CA 1
ATOM 615 C C . ALA A 1 80 ? 3.692 9.964 -5.068 1.00 96.31 80 ALA A C 1
ATOM 617 O O . ALA A 1 80 ? 2.537 9.600 -5.298 1.00 96.31 80 ALA A O 1
ATOM 618 N N . ALA A 1 81 ? 4.535 9.248 -4.317 1.00 97.94 81 ALA A N 1
ATOM 619 C CA . ALA A 1 81 ? 4.157 8.011 -3.639 1.00 97.94 81 ALA A CA 1
ATOM 620 C C . ALA A 1 81 ? 3.029 8.251 -2.628 1.00 97.94 81 ALA A C 1
ATOM 622 O O . ALA A 1 81 ? 2.005 7.564 -2.677 1.00 97.94 81 ALA A O 1
ATOM 623 N N . SER A 1 82 ? 3.146 9.292 -1.799 1.00 98.44 82 SER A N 1
ATOM 624 C CA . SER A 1 82 ? 2.092 9.707 -0.871 1.00 98.44 82 SER A CA 1
ATOM 625 C C . SER A 1 82 ? 0.782 10.030 -1.580 1.00 98.44 82 SER A C 1
ATOM 627 O O . SER A 1 82 ? -0.279 9.586 -1.145 1.00 98.44 82 SER A O 1
ATOM 629 N N . GLN A 1 83 ? 0.821 10.760 -2.696 1.00 98.19 83 GLN A N 1
ATOM 630 C CA . GLN A 1 83 ? -0.390 11.067 -3.456 1.00 98.19 83 GLN A CA 1
ATOM 631 C C . GLN A 1 83 ? -1.038 9.806 -4.044 1.00 98.19 83 GLN A C 1
ATOM 633 O O . GLN A 1 83 ? -2.263 9.692 -4.012 1.00 98.19 83 GLN A O 1
ATOM 638 N N . VAL A 1 84 ? -0.254 8.842 -4.544 1.00 98.44 84 VAL A N 1
ATOM 639 C CA . VAL A 1 84 ? -0.788 7.552 -5.018 1.00 98.44 84 VAL A CA 1
ATOM 640 C C . VAL A 1 84 ? -1.523 6.833 -3.887 1.00 98.44 84 VAL A C 1
ATOM 642 O O . VAL A 1 84 ? -2.685 6.458 -4.058 1.00 98.44 84 VAL A O 1
ATOM 645 N N . VAL A 1 85 ? -0.887 6.702 -2.720 1.00 98.56 85 VAL A N 1
ATOM 646 C CA . VAL A 1 85 ? -1.475 6.043 -1.545 1.00 98.56 85 VAL A CA 1
ATOM 647 C C . VAL A 1 85 ? -2.745 6.760 -1.082 1.00 98.56 85 VAL A C 1
ATOM 649 O O . VAL A 1 85 ? -3.782 6.128 -0.889 1.00 98.56 85 VAL A O 1
ATOM 652 N N . GLN A 1 86 ? -2.714 8.088 -0.971 1.00 98.62 86 GLN A N 1
ATOM 653 C CA . GLN A 1 86 ? -3.875 8.887 -0.572 1.00 98.62 86 GLN A CA 1
ATOM 654 C C . GLN A 1 86 ? -5.051 8.736 -1.544 1.00 98.62 86 GLN A C 1
ATOM 656 O O . GLN A 1 86 ? -6.200 8.645 -1.108 1.00 98.62 86 GLN A O 1
ATOM 661 N N . GLN A 1 87 ? -4.796 8.680 -2.855 1.00 98.56 87 GLN A N 1
ATOM 662 C CA . GLN A 1 87 ? -5.854 8.455 -3.842 1.00 98.56 87 GLN A CA 1
ATOM 663 C C . GLN A 1 87 ? -6.440 7.044 -3.738 1.00 98.56 87 GLN A C 1
ATOM 665 O O . GLN A 1 87 ? -7.659 6.901 -3.815 1.00 98.56 87 GLN A O 1
ATOM 670 N N . LEU A 1 88 ? -5.615 6.019 -3.501 1.00 98.69 88 LEU A N 1
ATOM 671 C CA . LEU A 1 88 ? -6.092 4.653 -3.261 1.00 98.69 88 LEU A CA 1
ATOM 672 C C . LEU A 1 88 ? -6.964 4.581 -1.996 1.00 98.69 88 LEU A C 1
ATOM 674 O O . LEU A 1 88 ? -8.088 4.085 -2.057 1.00 98.69 88 LEU A O 1
ATOM 678 N N . LEU A 1 89 ? -6.514 5.165 -0.881 1.00 98.50 89 LEU A N 1
ATOM 679 C CA . LEU A 1 89 ? -7.292 5.236 0.364 1.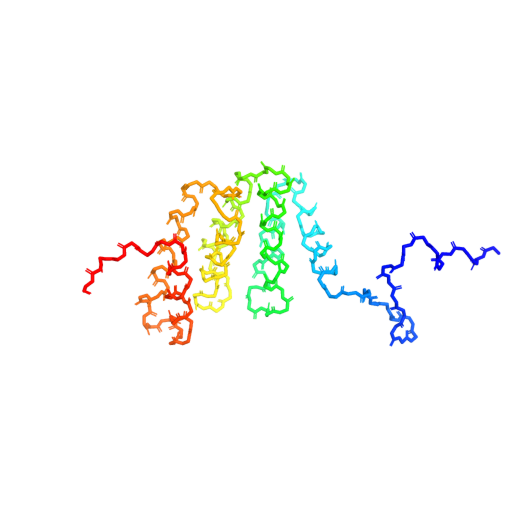00 98.50 89 LEU A CA 1
ATOM 680 C C . LEU A 1 89 ? -8.602 6.020 0.208 1.00 98.50 89 LEU A C 1
ATOM 682 O O . LEU A 1 89 ? -9.601 5.693 0.848 1.00 98.50 89 LEU A O 1
ATOM 686 N N . LYS A 1 90 ? -8.620 7.051 -0.644 1.00 98.19 90 LYS A N 1
ATOM 687 C CA . LYS A 1 90 ? -9.829 7.826 -0.945 1.00 98.19 90 LYS A CA 1
ATOM 688 C C . LYS A 1 90 ? -10.821 7.038 -1.799 1.00 98.19 90 LYS A C 1
ATOM 690 O O . LYS A 1 90 ? -12.021 7.116 -1.553 1.00 98.19 90 LYS A O 1
ATOM 695 N N . GLN A 1 91 ? -10.334 6.321 -2.810 1.00 97.75 91 GLN A N 1
ATOM 696 C CA . GLN A 1 91 ? -11.170 5.537 -3.723 1.00 97.75 91 GLN A CA 1
ATOM 697 C C . GLN A 1 91 ? -11.753 4.289 -3.057 1.00 97.75 91 GLN A C 1
ATOM 699 O O . GLN A 1 91 ? -12.816 3.835 -3.472 1.00 97.75 91 GLN A O 1
ATOM 704 N N . LYS A 1 92 ? -11.074 3.751 -2.035 1.00 97.12 92 LYS A N 1
ATOM 705 C CA . LYS A 1 92 ? -11.442 2.499 -1.355 1.00 97.12 92 LYS A CA 1
ATOM 706 C C . LYS A 1 92 ? -11.735 1.337 -2.318 1.00 97.12 92 LYS A C 1
ATOM 708 O O . LYS A 1 92 ? -12.784 0.706 -2.198 1.00 97.12 92 LYS A O 1
ATOM 713 N N . PRO A 1 93 ? -10.853 1.081 -3.303 1.00 97.44 93 PRO A N 1
ATOM 714 C CA . PRO A 1 93 ? -11.031 -0.014 -4.245 1.00 97.44 93 PRO A CA 1
ATOM 715 C C . PRO A 1 93 ? -11.001 -1.376 -3.546 1.00 97.44 93 PRO A C 1
ATOM 717 O O . PRO A 1 93 ? -10.323 -1.559 -2.535 1.00 97.44 93 PRO A O 1
ATOM 720 N N . GLY A 1 94 ? -11.682 -2.338 -4.164 1.00 96.31 94 GLY A N 1
ATOM 721 C CA . GLY A 1 94 ? -11.697 -3.725 -3.724 1.00 96.31 94 GLY A CA 1
ATOM 722 C C . GLY A 1 94 ? -12.602 -3.985 -2.523 1.00 96.31 94 GLY A C 1
ATOM 723 O O . GLY A 1 94 ? -13.541 -3.242 -2.222 1.00 96.31 94 GLY A O 1
ATOM 724 N N . THR A 1 95 ? -12.322 -5.089 -1.849 1.00 97.25 95 THR A N 1
ATOM 725 C CA . THR A 1 95 ? -13.057 -5.568 -0.687 1.00 97.25 95 THR A CA 1
ATOM 726 C C . THR A 1 95 ? -12.798 -4.645 0.503 1.00 97.25 95 THR A C 1
ATOM 728 O O . THR A 1 95 ? -11.687 -4.158 0.708 1.00 97.25 95 THR A O 1
ATOM 731 N N . ALA A 1 96 ? -13.823 -4.402 1.323 1.00 97.62 96 ALA A N 1
ATOM 732 C CA . ALA A 1 96 ? -13.734 -3.475 2.450 1.00 97.62 96 ALA A CA 1
ATOM 733 C C . ALA A 1 96 ? -12.536 -3.786 3.369 1.00 97.62 96 ALA A C 1
ATOM 735 O O . ALA A 1 96 ? -12.384 -4.910 3.839 1.00 97.62 96 ALA A O 1
ATOM 736 N N . GLY A 1 97 ? -11.696 -2.783 3.639 1.00 97.19 97 GLY A N 1
ATOM 737 C CA . GLY A 1 97 ? -10.499 -2.911 4.474 1.00 97.19 97 GLY A CA 1
ATOM 738 C C . GLY A 1 97 ? -9.245 -3.379 3.728 1.00 97.19 97 GLY A C 1
ATOM 739 O O . GLY A 1 97 ? -8.148 -3.225 4.260 1.00 97.19 97 GLY A O 1
ATOM 740 N N . GLN A 1 98 ? -9.369 -3.929 2.514 1.00 98.06 98 GLN A N 1
ATOM 741 C CA . GLN A 1 98 ? -8.235 -4.493 1.777 1.00 98.06 98 GLN A CA 1
ATOM 742 C C . GLN A 1 98 ? -7.204 -3.423 1.409 1.00 98.06 98 GLN A C 1
ATOM 744 O O . GLN A 1 98 ? -6.012 -3.607 1.660 1.00 98.06 98 GLN A O 1
ATOM 749 N N . VAL A 1 99 ? -7.649 -2.291 0.851 1.00 98.62 99 VAL A N 1
ATOM 750 C CA . VAL A 1 99 ? -6.733 -1.206 0.481 1.00 98.62 99 VAL A CA 1
ATOM 751 C C . VAL A 1 99 ? -6.070 -0.598 1.711 1.00 98.62 99 VAL A C 1
ATOM 753 O O . VAL A 1 99 ? -4.872 -0.344 1.682 1.00 98.62 99 VAL A O 1
ATOM 756 N N . GLU A 1 100 ? -6.806 -0.407 2.809 1.00 98.62 100 GLU A N 1
ATOM 757 C CA . GLU A 1 100 ? -6.251 0.157 4.036 1.00 98.62 100 GLU A CA 1
ATOM 758 C C . GLU A 1 100 ? -5.130 -0.735 4.581 1.00 98.62 100 GLU A C 1
ATOM 760 O O . GLU A 1 100 ? -4.033 -0.250 4.857 1.00 98.62 100 GLU A O 1
ATOM 765 N N . ILE A 1 101 ? -5.375 -2.047 4.657 1.00 98.50 101 ILE A N 1
ATOM 766 C CA . ILE A 1 101 ? -4.386 -3.031 5.114 1.00 98.50 101 ILE A CA 1
ATOM 767 C C . ILE A 1 101 ? -3.156 -3.027 4.203 1.00 98.50 101 ILE A C 1
ATOM 769 O O . ILE A 1 101 ? -2.039 -2.953 4.711 1.00 98.50 101 ILE A O 1
ATOM 773 N N . LEU A 1 102 ? -3.345 -3.065 2.881 1.00 98.50 102 LEU A N 1
ATOM 774 C CA . LEU A 1 102 ? -2.241 -3.133 1.924 1.00 98.50 102 LEU A CA 1
ATOM 775 C C . LEU A 1 102 ? -1.394 -1.851 1.909 1.00 98.50 102 LEU A C 1
ATOM 777 O O . LEU A 1 102 ? -0.168 -1.925 1.844 1.00 98.50 102 LEU A O 1
ATOM 781 N N . MET A 1 103 ? -2.015 -0.672 2.023 1.00 98.50 103 MET A N 1
ATOM 782 C CA . MET A 1 103 ? -1.277 0.591 2.170 1.00 98.50 103 MET A CA 1
ATOM 783 C C . MET A 1 103 ? -0.528 0.647 3.503 1.00 98.50 103 MET A C 1
ATOM 785 O O . MET A 1 103 ? 0.587 1.160 3.559 1.00 98.50 103 MET A O 1
ATOM 789 N N . GLY A 1 104 ? -1.099 0.074 4.566 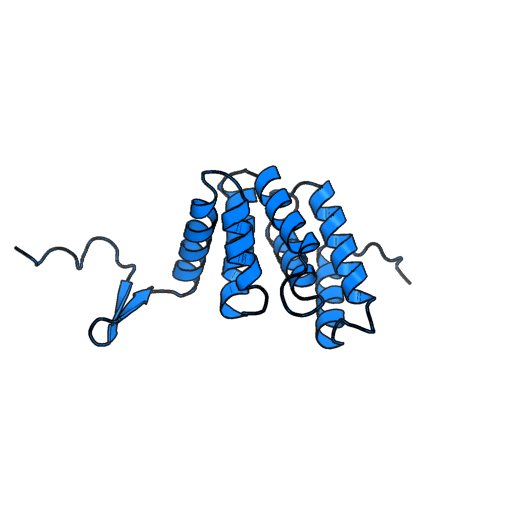1.00 98.25 104 GLY A N 1
ATOM 790 C CA . GLY A 1 104 ? -0.410 -0.072 5.842 1.00 98.25 104 GLY A CA 1
ATOM 791 C C . GLY A 1 104 ? 0.794 -1.015 5.781 1.00 98.25 104 GLY A C 1
ATOM 792 O O . GLY A 1 104 ? 1.840 -0.704 6.342 1.00 98.25 104 GLY A O 1
ATOM 793 N N . MET A 1 105 ? 0.687 -2.135 5.065 1.00 98.06 105 MET A N 1
ATOM 794 C CA . MET A 1 105 ? 1.822 -3.033 4.811 1.00 98.06 105 MET A CA 1
ATOM 795 C C . MET A 1 105 ? 2.906 -2.326 3.987 1.00 98.06 105 MET A C 1
ATOM 797 O O . MET A 1 105 ? 4.057 -2.285 4.411 1.00 98.06 105 MET A O 1
ATOM 801 N N . SER A 1 106 ? 2.509 -1.616 2.926 1.00 97.75 106 SER A N 1
ATOM 802 C CA . SER A 1 106 ? 3.425 -0.808 2.107 1.00 97.75 106 SER A CA 1
ATOM 803 C C . SER A 1 106 ? 4.187 0.228 2.945 1.00 97.75 106 SER A C 1
ATOM 805 O O . SER A 1 106 ? 5.392 0.401 2.789 1.00 97.75 106 SER A O 1
ATOM 807 N N . ALA A 1 107 ? 3.498 0.915 3.863 1.00 97.69 107 ALA A N 1
ATOM 808 C CA . ALA A 1 107 ? 4.109 1.914 4.737 1.00 97.69 107 ALA A CA 1
ATOM 809 C C . ALA A 1 107 ? 5.048 1.314 5.796 1.00 97.69 107 ALA A C 1
ATOM 811 O O . ALA A 1 107 ? 6.015 1.979 6.175 1.00 97.69 107 ALA A O 1
ATOM 812 N N . ASN A 1 108 ? 4.786 0.084 6.252 1.00 97.25 108 ASN A N 1
ATOM 813 C CA . ASN A 1 108 ? 5.712 -0.662 7.106 1.00 97.25 108 ASN A CA 1
ATOM 814 C C . ASN A 1 108 ? 6.991 -1.038 6.352 1.00 97.25 108 ASN A C 1
ATOM 816 O O . ASN A 1 108 ? 8.078 -0.968 6.922 1.00 97.25 108 ASN A O 1
ATOM 820 N N . ASP A 1 109 ? 6.862 -1.438 5.088 1.00 95.50 109 ASP A N 1
ATOM 821 C CA . ASP A 1 109 ? 7.982 -1.959 4.308 1.00 95.50 109 ASP A CA 1
ATOM 822 C C . ASP A 1 109 ? 8.915 -0.851 3.807 1.00 95.50 109 ASP A C 1
ATOM 824 O O . ASP A 1 109 ? 10.132 -1.028 3.801 1.00 95.50 109 ASP A O 1
ATOM 828 N N . VAL A 1 110 ? 8.382 0.328 3.467 1.00 94.44 110 VAL A N 1
ATOM 829 C CA . VAL A 1 110 ? 9.217 1.482 3.084 1.00 94.44 110 VAL A CA 1
ATOM 830 C C . VAL A 1 110 ? 9.940 2.144 4.274 1.00 94.44 110 VAL A C 1
ATOM 832 O O . VAL A 1 110 ? 10.841 2.955 4.070 1.00 94.44 110 VAL A O 1
ATOM 835 N N . GLY A 1 111 ? 9.616 1.773 5.520 1.00 90.88 111 GLY A N 1
ATOM 836 C CA . GLY A 1 111 ? 10.209 2.366 6.732 1.00 90.88 111 GLY A CA 1
ATOM 837 C C . GLY A 1 111 ? 9.776 3.818 6.912 1.00 90.88 111 GLY A C 1
ATOM 838 O O . GLY A 1 111 ? 8.746 4.156 6.378 1.00 90.88 111 GLY A O 1
ATOM 839 N N . GLU A 1 112 ? 10.487 4.687 7.639 1.00 88.31 112 GLU A N 1
ATOM 840 C CA . GLU A 1 112 ? 10.079 6.103 7.844 1.00 88.31 112 GLU A CA 1
ATOM 841 C C . GLU A 1 112 ? 10.190 6.975 6.583 1.00 88.31 112 GLU A C 1
ATOM 843 O O . GLU A 1 112 ? 9.465 7.957 6.425 1.00 88.31 112 GLU A O 1
ATOM 848 N N . HIS A 1 113 ? 11.068 6.580 5.667 1.00 87.00 113 HIS A N 1
ATOM 849 C CA . HIS A 1 113 ? 11.372 7.303 4.440 1.00 87.00 113 HIS A CA 1
ATOM 850 C C . HIS A 1 113 ? 10.435 6.826 3.312 1.00 87.00 113 HIS A C 1
ATOM 852 O O . HIS A 1 113 ? 9.830 5.759 3.401 1.00 87.00 113 HIS A O 1
ATOM 858 N N . GLY A 1 114 ? 10.243 7.621 2.259 1.00 93.19 114 GLY A N 1
ATOM 859 C CA . GLY A 1 114 ? 9.507 7.204 1.053 1.00 93.19 114 GLY A CA 1
ATOM 860 C C . GLY A 1 114 ? 7.991 7.409 1.070 1.00 93.19 114 GLY A C 1
ATOM 861 O O . GLY A 1 114 ? 7.363 7.302 0.019 1.00 93.19 114 GLY A O 1
ATOM 862 N N . LEU A 1 115 ? 7.413 7.783 2.214 1.00 97.88 115 LEU A N 1
ATOM 863 C CA . LEU A 1 115 ? 6.083 8.391 2.294 1.00 97.88 115 LEU A CA 1
ATOM 864 C C . LEU A 1 115 ? 6.124 9.540 3.296 1.00 97.88 115 LEU A C 1
ATOM 866 O O . LEU A 1 115 ? 6.657 9.378 4.395 1.00 97.88 115 LEU A O 1
ATOM 870 N N . THR A 1 116 ? 5.474 10.644 2.939 1.00 98.06 116 THR A N 1
ATOM 871 C CA . THR A 1 116 ? 5.352 11.826 3.796 1.00 98.06 116 THR A CA 1
ATOM 872 C C . THR A 1 116 ? 4.687 11.496 5.128 1.00 98.06 116 THR A C 1
ATOM 874 O O . THR A 1 116 ? 3.779 10.664 5.205 1.00 98.06 116 THR A O 1
ATOM 877 N N . HIS A 1 117 ? 5.079 12.215 6.183 1.00 96.75 117 HIS A N 1
ATOM 878 C CA . HIS A 1 117 ? 4.514 12.054 7.529 1.00 96.75 117 HIS A CA 1
ATOM 879 C C . HIS A 1 117 ? 2.979 12.121 7.541 1.00 96.75 117 HIS A C 1
ATOM 881 O O . HIS A 1 117 ? 2.316 11.230 8.064 1.00 96.75 117 HIS A O 1
ATOM 887 N N . ALA A 1 118 ? 2.402 13.125 6.874 1.00 97.25 118 ALA A N 1
ATOM 888 C CA . ALA A 1 118 ? 0.951 13.279 6.775 1.00 97.25 118 ALA A CA 1
ATOM 889 C C . ALA A 1 118 ? 0.275 12.085 6.074 1.00 97.25 118 ALA A C 1
ATOM 891 O O . ALA A 1 118 ? -0.845 11.704 6.415 1.00 97.25 118 ALA A O 1
ATOM 892 N N . CYS A 1 119 ? 0.944 11.468 5.092 1.00 98.25 119 CYS A N 1
ATOM 893 C CA . CYS A 1 119 ? 0.437 10.253 4.465 1.00 98.25 119 CYS A CA 1
ATOM 894 C C . CYS A 1 119 ? 0.469 9.069 5.436 1.00 98.25 119 CYS A C 1
ATOM 896 O O . CYS A 1 119 ? -0.490 8.303 5.473 1.00 98.25 119 CYS A O 1
ATOM 898 N N . ARG A 1 120 ? 1.520 8.933 6.250 1.00 97.81 120 ARG A N 1
ATOM 899 C CA . ARG A 1 120 ? 1.611 7.878 7.273 1.00 97.81 120 ARG A CA 1
ATOM 900 C C . ARG A 1 120 ? 0.516 7.993 8.314 1.00 97.81 120 ARG A C 1
ATOM 902 O O . ARG A 1 120 ? -0.161 7.008 8.580 1.00 97.81 120 ARG A O 1
ATOM 909 N N . GLU A 1 121 ? 0.283 9.191 8.836 1.00 96.81 121 GLU A N 1
ATOM 910 C CA . GLU A 1 121 ? -0.815 9.440 9.773 1.00 96.81 121 GLU A CA 1
ATOM 911 C C . GLU A 1 121 ? -2.170 9.066 9.156 1.00 96.81 121 GLU A C 1
ATOM 913 O O . GLU A 1 121 ? -2.986 8.392 9.790 1.00 96.81 121 GLU A O 1
ATOM 918 N N . ALA A 1 122 ? -2.392 9.433 7.887 1.00 98.00 122 ALA A N 1
ATOM 919 C CA . ALA A 1 122 ? -3.607 9.074 7.164 1.00 98.00 122 ALA A CA 1
ATOM 920 C C . ALA A 1 122 ? -3.761 7.553 6.989 1.00 98.00 122 ALA A C 1
ATOM 922 O O . ALA A 1 122 ? -4.865 7.032 7.152 1.00 98.00 122 ALA A O 1
ATOM 923 N N . ILE A 1 123 ? -2.670 6.834 6.698 1.00 98.31 123 ILE A N 1
ATOM 924 C CA . ILE A 1 123 ? -2.655 5.368 6.610 1.00 98.31 123 ILE A CA 1
ATOM 925 C C . ILE A 1 123 ? -2.996 4.756 7.969 1.00 98.31 123 ILE A C 1
ATOM 927 O O . ILE A 1 123 ? -3.924 3.953 8.047 1.00 98.31 123 ILE A O 1
ATOM 931 N N . THR A 1 124 ? -2.323 5.163 9.047 1.00 98.25 124 THR A N 1
ATOM 932 C CA . THR A 1 124 ? -2.582 4.660 10.406 1.00 98.25 124 THR A CA 1
ATOM 933 C C . THR A 1 124 ? -4.046 4.857 10.796 1.00 98.25 124 THR A C 1
ATOM 935 O O . THR A 1 124 ? -4.707 3.920 11.252 1.00 98.25 124 THR A O 1
ATOM 938 N N . GLN A 1 125 ? -4.606 6.040 10.535 1.00 98.00 125 GLN A N 1
ATOM 939 C CA . GLN A 1 125 ? -6.011 6.318 10.819 1.00 98.00 125 GLN A CA 1
ATOM 940 C C . GLN A 1 125 ? -6.968 5.488 9.945 1.00 98.00 125 GLN A C 1
ATOM 942 O O . GLN A 1 125 ? -8.022 5.047 10.422 1.00 98.00 125 GLN A O 1
ATOM 947 N N . ALA A 1 126 ? -6.621 5.246 8.679 1.00 98.31 126 ALA A N 1
ATOM 948 C CA . ALA A 1 126 ? -7.409 4.411 7.778 1.00 98.31 126 ALA A CA 1
ATOM 949 C C . ALA A 1 126 ? -7.418 2.940 8.230 1.00 98.31 126 ALA A C 1
ATOM 951 O O . ALA A 1 126 ? -8.493 2.346 8.337 1.00 98.31 126 ALA A O 1
ATOM 952 N N . VAL A 1 127 ? -6.259 2.380 8.594 1.00 98.44 127 VAL A N 1
ATOM 953 C CA . VAL A 1 127 ? -6.152 1.005 9.112 1.00 98.44 127 VAL A CA 1
ATOM 954 C C . VAL A 1 127 ? -6.908 0.862 10.436 1.00 98.44 127 VAL A C 1
ATOM 956 O O . VAL A 1 127 ? -7.648 -0.104 10.618 1.00 98.44 127 VAL A O 1
ATOM 959 N N . LEU A 1 128 ? -6.817 1.846 11.338 1.00 98.19 128 LEU A N 1
ATOM 960 C CA . LEU A 1 128 ? -7.591 1.862 12.585 1.00 98.19 128 LEU A CA 1
ATOM 961 C C . LEU A 1 128 ? -9.101 1.894 12.336 1.00 98.19 128 LEU A C 1
ATOM 963 O O . LEU A 1 128 ? -9.866 1.234 13.042 1.00 98.19 128 LEU A O 1
ATOM 967 N N . THR A 1 129 ? -9.533 2.642 11.324 1.00 97.75 129 THR A N 1
ATOM 968 C CA . THR A 1 129 ? -10.939 2.679 10.916 1.00 97.75 129 THR A CA 1
ATOM 969 C C . THR A 1 129 ? -11.383 1.314 10.390 1.00 97.75 129 THR A C 1
ATOM 971 O O . THR A 1 129 ? -12.427 0.822 10.808 1.00 97.75 129 THR A O 1
ATOM 974 N N . ALA A 1 130 ? -10.574 0.662 9.548 1.00 97.62 130 ALA A N 1
ATOM 975 C CA . ALA A 1 130 ? -10.864 -0.676 9.032 1.00 97.62 130 ALA A CA 1
ATOM 976 C C . ALA A 1 130 ? -10.905 -1.741 10.143 1.00 97.62 130 ALA A C 1
ATOM 978 O O . ALA A 1 130 ? -11.790 -2.593 10.147 1.00 97.62 130 ALA A O 1
ATOM 979 N N . LEU A 1 131 ? -10.001 -1.664 11.125 1.00 97.81 131 LEU A N 1
ATOM 980 C CA . LEU A 1 131 ? -9.989 -2.542 12.299 1.00 97.81 131 LEU A CA 1
ATOM 981 C C . LEU A 1 131 ? -11.291 -2.447 13.115 1.00 97.81 131 LEU A C 1
ATOM 983 O O . LEU A 1 131 ? -11.754 -3.456 13.646 1.00 97.81 131 LEU A O 1
ATOM 987 N N . ARG A 1 132 ? -11.862 -1.243 13.239 1.00 96.94 132 ARG A N 1
ATOM 988 C CA . ARG A 1 132 ? -13.064 -0.968 14.048 1.00 96.94 132 ARG A CA 1
ATOM 989 C C . ARG A 1 132 ? -14.384 -1.190 13.307 1.00 96.94 132 ARG A C 1
ATOM 991 O O . ARG A 1 132 ? -15.420 -1.245 13.958 1.00 96.94 132 ARG A O 1
ATOM 998 N N . ASP A 1 133 ? -14.363 -1.290 11.981 1.00 96.25 133 ASP A N 1
ATOM 999 C CA . ASP A 1 133 ? -15.568 -1.423 11.158 1.00 96.25 133 ASP A CA 1
ATOM 1000 C C . ASP A 1 133 ? -16.093 -2.863 11.181 1.00 96.25 133 ASP A C 1
ATOM 1002 O O . ASP A 1 133 ? -15.770 -3.694 10.327 1.00 96.25 133 ASP A O 1
ATOM 1006 N N . ASP A 1 134 ? -16.900 -3.175 12.194 1.00 92.94 134 ASP A N 1
ATOM 1007 C CA . ASP A 1 134 ? -17.433 -4.515 12.393 1.00 92.94 134 ASP A CA 1
ATOM 1008 C C . ASP A 1 134 ? -18.560 -4.903 11.421 1.00 92.94 134 ASP A C 1
ATOM 1010 O O . ASP A 1 134 ? -18.832 -6.099 11.260 1.00 92.94 134 ASP A O 1
ATOM 1014 N N . GLY A 1 135 ? -19.145 -3.914 10.738 1.00 95.25 135 GLY A N 1
ATOM 1015 C CA . GLY A 1 135 ? -20.253 -4.077 9.803 1.00 95.25 135 GLY A CA 1
ATOM 1016 C C . GLY A 1 135 ? -19.834 -4.381 8.364 1.00 95.25 135 GLY A C 1
ATOM 1017 O O . GLY A 1 135 ? -20.509 -5.165 7.699 1.00 95.25 135 GLY A O 1
ATOM 1018 N N . ARG A 1 136 ? -18.743 -3.785 7.861 1.00 96.31 136 ARG A N 1
ATOM 1019 C CA . ARG A 1 136 ? -18.316 -3.952 6.455 1.00 96.31 136 ARG A CA 1
ATOM 1020 C C . ARG A 1 136 ? -17.044 -4.770 6.285 1.00 96.31 136 ARG A C 1
ATOM 1022 O O . ARG A 1 136 ? -16.916 -5.458 5.277 1.00 96.31 136 ARG A O 1
ATOM 1029 N N . VAL A 1 137 ? -16.102 -4.689 7.223 1.00 97.75 137 VAL A N 1
ATOM 1030 C CA . VAL A 1 137 ? -14.794 -5.350 7.099 1.00 97.75 137 VAL A CA 1
ATOM 1031 C C . VAL A 1 137 ? -14.872 -6.736 7.722 1.00 97.75 137 VAL A C 1
ATOM 1033 O O . VAL A 1 137 ? -15.273 -6.874 8.875 1.00 97.75 137 VAL A O 1
ATOM 1036 N N . ALA A 1 138 ? -14.482 -7.785 6.995 1.00 97.25 138 ALA A N 1
ATOM 1037 C CA . ALA A 1 138 ? -14.596 -9.155 7.493 1.00 97.25 138 ALA A CA 1
ATOM 1038 C C . ALA A 1 138 ? -13.701 -9.397 8.732 1.00 97.25 138 ALA A C 1
ATOM 1040 O O . ALA A 1 138 ? -12.618 -8.816 8.825 1.00 97.25 138 ALA A O 1
ATOM 1041 N N . PRO A 1 139 ? -14.057 -10.316 9.657 1.00 97.69 139 PRO A N 1
ATOM 1042 C CA . PRO A 1 139 ? -13.265 -10.570 10.868 1.00 97.69 139 PRO A CA 1
ATOM 1043 C C . PRO A 1 139 ? -11.780 -10.865 10.611 1.00 97.69 139 PRO A C 1
ATOM 1045 O O . PRO A 1 139 ? -10.919 -10.390 11.348 1.00 97.69 139 PRO A O 1
ATOM 1048 N N . ARG A 1 140 ? -11.464 -11.603 9.535 1.00 96.31 140 ARG A N 1
ATOM 1049 C CA . ARG A 1 140 ? -10.074 -11.876 9.127 1.00 96.31 140 ARG A CA 1
ATOM 1050 C C . ARG A 1 140 ? -9.327 -10.605 8.723 1.00 96.31 140 ARG A C 1
ATOM 1052 O O . ARG A 1 140 ? -8.190 -10.420 9.139 1.00 96.31 140 ARG A O 1
ATOM 1059 N N . GLN A 1 141 ? -9.966 -9.721 7.960 1.00 96.62 141 GLN A N 1
ATOM 1060 C CA . GLN A 1 141 ? -9.374 -8.444 7.559 1.00 96.62 141 GLN A CA 1
ATOM 1061 C C . GLN A 1 141 ? -9.189 -7.518 8.764 1.00 96.62 141 GLN A C 1
ATOM 1063 O O . GLN A 1 141 ? -8.142 -6.899 8.890 1.00 96.62 141 GLN A O 1
ATOM 1068 N N . ARG A 1 142 ? -10.130 -7.494 9.718 1.00 97.88 142 ARG A N 1
ATOM 1069 C CA . ARG A 1 142 ? -9.949 -6.744 10.974 1.00 97.88 142 ARG A CA 1
ATOM 1070 C C . ARG A 1 142 ? -8.750 -7.260 11.773 1.00 97.88 142 ARG A C 1
ATOM 1072 O O . ARG A 1 142 ? -7.949 -6.465 12.248 1.00 97.88 142 ARG A O 1
ATOM 1079 N N . ALA A 1 143 ? -8.574 -8.579 11.872 1.00 97.56 143 ALA A N 1
ATOM 1080 C CA . ALA A 1 143 ? -7.398 -9.158 12.524 1.00 97.56 143 ALA A CA 1
ATOM 1081 C C . ALA A 1 143 ? -6.086 -8.750 11.825 1.00 97.56 143 ALA A C 1
ATOM 1083 O O . ALA A 1 143 ? -5.137 -8.350 12.499 1.00 97.56 143 ALA A O 1
ATOM 1084 N N . LEU A 1 144 ? -6.051 -8.783 10.488 1.00 97.19 144 LEU A N 1
ATOM 1085 C CA . LEU A 1 144 ? -4.906 -8.312 9.702 1.00 97.19 144 LEU A CA 1
ATOM 1086 C C . LEU A 1 144 ? -4.647 -6.813 9.898 1.00 97.19 144 LEU A C 1
ATOM 1088 O O . LEU A 1 144 ? -3.505 -6.428 10.105 1.00 97.19 144 LEU A O 1
ATOM 1092 N N . ALA A 1 145 ? -5.686 -5.975 9.926 1.00 97.69 145 ALA A N 1
ATOM 1093 C CA . ALA A 1 145 ? -5.552 -4.548 10.217 1.00 97.69 145 ALA A CA 1
ATOM 1094 C C . ALA A 1 145 ? -4.906 -4.305 11.593 1.00 97.69 145 ALA A C 1
ATOM 1096 O O . ALA A 1 145 ? -4.038 -3.445 11.726 1.00 97.69 145 ALA A O 1
ATOM 1097 N N . GLY A 1 146 ? -5.268 -5.106 12.602 1.00 97.44 146 GLY A N 1
ATOM 1098 C CA . GLY A 1 146 ? -4.625 -5.075 13.917 1.00 97.44 146 GLY A CA 1
ATOM 1099 C C . GLY A 1 146 ? -3.138 -5.445 13.870 1.00 97.44 146 GLY A C 1
ATOM 1100 O O . GLY A 1 146 ? -2.321 -4.760 14.479 1.00 97.44 146 GLY A O 1
ATOM 1101 N N . GLN A 1 147 ? -2.769 -6.480 13.110 1.00 97.19 147 GLN A N 1
ATOM 1102 C CA . GLN A 1 147 ? -1.363 -6.867 12.913 1.00 97.19 147 GLN A CA 1
ATOM 1103 C C . GLN A 1 147 ? -0.567 -5.786 12.172 1.00 97.19 147 GLN A C 1
ATOM 1105 O O . GLN A 1 147 ? 0.567 -5.488 12.542 1.00 97.19 147 GLN A O 1
ATOM 1110 N N . THR A 1 148 ? -1.169 -5.165 11.157 1.00 97.38 148 THR A N 1
ATOM 1111 C CA . THR A 1 148 ? -0.556 -4.065 10.409 1.00 97.38 148 THR A CA 1
ATOM 1112 C C . THR A 1 148 ? -0.313 -2.847 11.305 1.00 97.38 148 THR A C 1
ATOM 1114 O O . THR A 1 148 ? 0.773 -2.269 11.248 1.00 97.38 148 THR A O 1
ATOM 1117 N N . LEU A 1 149 ? -1.268 -2.488 12.174 1.00 96.62 149 LEU A N 1
ATOM 1118 C CA . LEU A 1 149 ? -1.109 -1.391 13.141 1.00 96.62 149 LEU A CA 1
ATOM 1119 C C . LEU A 1 149 ? -0.021 -1.651 14.175 1.00 96.62 149 LEU A C 1
ATOM 1121 O O . LEU A 1 149 ? 0.722 -0.732 14.503 1.00 96.62 149 LEU A O 1
ATOM 1125 N N . ALA A 1 150 ? 0.107 -2.892 14.651 1.00 95.12 150 ALA A N 1
ATOM 1126 C CA . ALA A 1 150 ? 1.144 -3.251 15.615 1.00 95.12 150 ALA A CA 1
ATOM 1127 C C . ALA A 1 150 ? 2.560 -2.928 15.100 1.00 95.12 150 ALA A C 1
ATOM 1129 O O . ALA A 1 150 ? 3.442 -2.621 15.897 1.00 95.12 150 ALA A O 1
ATOM 1130 N N . ARG A 1 151 ? 2.771 -2.964 13.775 1.00 93.81 151 ARG A N 1
ATOM 1131 C CA . ARG A 1 151 ? 4.032 -2.560 13.132 1.00 93.81 151 ARG A CA 1
ATOM 1132 C C . ARG A 1 151 ? 4.103 -1.059 12.814 1.00 93.81 151 ARG A C 1
ATOM 1134 O O . ARG A 1 151 ? 5.176 -0.487 12.960 1.00 93.81 151 ARG A O 1
ATOM 1141 N N . LEU A 1 152 ? 2.989 -0.430 12.423 1.00 91.19 152 LEU A N 1
ATOM 1142 C CA . LEU A 1 152 ? 2.946 1.000 12.059 1.00 91.19 152 LEU A CA 1
ATOM 1143 C C . LEU A 1 152 ? 3.062 1.953 13.256 1.00 91.19 152 LEU A C 1
ATOM 1145 O O . LEU A 1 152 ? 3.379 3.125 13.067 1.00 91.19 152 LEU A O 1
ATOM 1149 N N . GLY A 1 153 ? 2.759 1.469 14.460 1.00 89.31 153 GLY A N 1
ATOM 1150 C CA . GLY A 1 153 ? 2.554 2.294 15.647 1.00 89.31 153 GLY A CA 1
ATOM 1151 C C . GLY A 1 153 ? 1.062 2.452 15.916 1.00 89.31 153 GLY A C 1
ATOM 1152 O O . GLY A 1 153 ? 0.397 3.321 15.352 1.00 89.3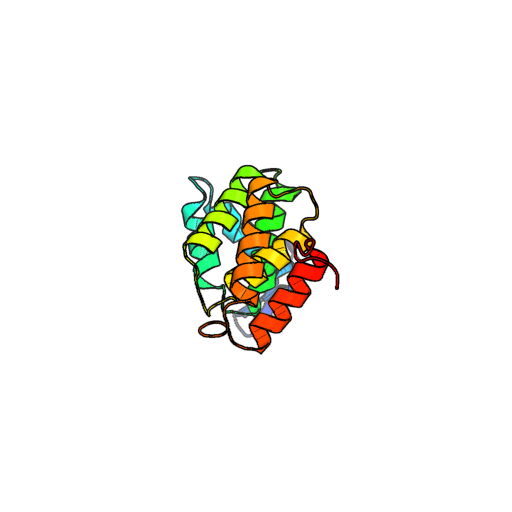1 153 GLY A O 1
ATOM 1153 N N . ASP A 1 154 ? 0.526 1.574 16.765 1.00 89.75 154 ASP A N 1
ATOM 1154 C CA . ASP A 1 154 ? -0.882 1.591 17.150 1.00 89.75 154 ASP A CA 1
ATOM 1155 C C . ASP A 1 154 ? -1.160 2.789 18.076 1.00 89.75 154 ASP A C 1
ATOM 1157 O O . ASP A 1 154 ? -0.567 2.874 19.151 1.00 89.75 154 ASP A O 1
ATOM 1161 N N . PRO A 1 155 ? -2.052 3.725 17.702 1.00 90.62 155 PRO A N 1
ATOM 1162 C CA . PRO A 1 155 ? -2.324 4.913 18.509 1.00 90.62 155 PRO A CA 1
ATOM 1163 C C . PRO A 1 155 ? -3.281 4.641 19.682 1.00 90.62 155 PRO A C 1
ATOM 1165 O O . PRO A 1 155 ? -3.642 5.565 20.415 1.00 90.62 155 PRO A O 1
ATOM 1168 N N . ARG A 1 156 ? -3.788 3.411 19.832 1.00 89.44 156 ARG A N 1
ATOM 1169 C CA . ARG A 1 156 ? -4.673 3.048 20.945 1.00 89.44 156 ARG A CA 1
ATOM 1170 C C . ARG A 1 156 ? -3.868 2.958 22.251 1.00 89.44 156 ARG A C 1
ATOM 1172 O O . ARG A 1 156 ? -2.733 2.498 22.222 1.00 89.44 156 ARG A O 1
ATOM 1179 N N . PRO A 1 157 ? -4.449 3.363 23.396 1.00 84.81 157 PRO A N 1
ATOM 1180 C CA . PRO A 1 157 ? -3.764 3.267 24.681 1.00 84.81 157 PRO A CA 1
ATOM 1181 C C . PRO A 1 157 ? -3.471 1.806 25.045 1.00 84.81 157 PRO A C 1
ATOM 1183 O O . PRO A 1 157 ? -4.314 0.933 24.819 1.00 84.81 157 PRO A O 1
ATOM 1186 N N . GLU A 1 158 ? -2.299 1.563 25.636 1.00 77.00 158 GLU A N 1
ATOM 1187 C CA . GLU A 1 158 ? -1.981 0.289 26.286 1.00 77.00 158 GLU A CA 1
ATOM 1188 C C . GLU A 1 158 ? -2.903 0.104 27.503 1.00 77.00 158 GLU A C 1
ATOM 1190 O O . GLU A 1 158 ? -3.158 1.052 28.252 1.00 77.00 158 GLU A O 1
ATOM 1195 N N . VAL A 1 159 ? -3.449 -1.103 27.654 1.00 63.47 159 VAL A N 1
ATOM 1196 C CA . VAL A 1 159 ? -4.378 -1.504 28.726 1.00 63.47 159 VAL A CA 1
ATOM 1197 C C . VAL A 1 159 ? -3.761 -2.575 29.601 1.00 63.47 159 VAL A C 1
ATOM 1199 O O . VAL A 1 159 ? -3.098 -3.473 29.036 1.00 63.47 159 VAL A O 1
#

Foldseek 3Di:
DPDPDCPDDQQWDDPDDVDIDGPDLLVVLLVLLVVLLVVQPVHCVSSLVVLLVCLQPPSNLSSNLSNLLCCFPVVVVQVRSLVSLVVCLVVVGDAQLSSLLSSLVSDLVSDPTRHDPVSLVVSLVSLVVLLPCPPRRDPVSNVSSVVSCVSSPNPDDDD